Protein AF-A0A8T5KH17-F1 (afdb_monomer_lite)

Secondary structure (DSSP, 8-state):
-HHHHHHHHHHHHHHHHHHHHHHHHHHHHHHHHHHH-BS-HHHHHHT--SS--BHHHHHHHHHHHHHSPTT-----SSHHHHHHHHHHHHHHHHHHHHHHHHHHHHHHHHHHHHHHHHHHHHHHHH-

Structure (mmCIF, N/CA/C/O backbone):
data_AF-A0A8T5KH17-F1
#
_entry.id   AF-A0A8T5KH17-F1
#
loop_
_atom_site.group_PDB
_atom_site.id
_atom_site.type_symbol
_atom_site.label_atom_id
_atom_site.label_alt_id
_atom_site.label_comp_id
_atom_site.label_asym_id
_atom_site.label_entity_id
_atom_site.label_seq_id
_atom_site.pdbx_PDB_ins_code
_atom_site.Cartn_x
_atom_site.Cartn_y
_atom_site.Cartn_z
_atom_site.occupancy
_atom_site.B_iso_or_equiv
_atom_site.auth_seq_id
_atom_site.auth_comp_id
_atom_site.auth_asym_id
_atom_site.auth_atom_id
_atom_site.pdbx_PDB_model_num
ATOM 1 N N . MET A 1 1 ? 10.482 -8.687 -41.582 1.00 60.69 1 MET A N 1
ATOM 2 C CA . MET A 1 1 ? 9.838 -7.450 -41.076 1.00 60.69 1 MET A CA 1
ATOM 3 C C . MET A 1 1 ? 8.846 -7.763 -39.960 1.00 60.69 1 MET A C 1
ATOM 5 O O . MET A 1 1 ? 9.030 -7.214 -38.890 1.00 60.69 1 MET A O 1
ATOM 9 N N . ALA A 1 2 ? 7.874 -8.669 -40.152 1.00 70.88 2 ALA A N 1
ATOM 10 C CA . ALA A 1 2 ? 6.954 -9.089 -39.081 1.00 70.88 2 ALA A CA 1
ATOM 11 C C . ALA A 1 2 ? 7.651 -9.833 -37.919 1.00 70.88 2 ALA A C 1
ATOM 13 O O . ALA A 1 2 ? 7.432 -9.482 -36.769 1.00 70.88 2 ALA A O 1
ATOM 14 N N . GLU A 1 3 ? 8.579 -10.754 -38.212 1.00 75.81 3 GLU A N 1
ATOM 15 C CA . GLU A 1 3 ? 9.321 -11.494 -37.169 1.00 75.81 3 GLU A CA 1
ATOM 16 C C . GLU A 1 3 ? 10.192 -10.599 -36.266 1.00 75.81 3 GLU A C 1
ATOM 18 O O . GLU A 1 3 ? 10.352 -10.891 -35.087 1.00 75.81 3 GLU A O 1
ATOM 23 N N . LEU A 1 4 ? 10.726 -9.485 -36.791 1.00 76.00 4 LEU A N 1
ATOM 24 C CA . LEU A 1 4 ? 11.537 -8.542 -36.003 1.00 76.00 4 LEU A CA 1
ATOM 25 C C . LEU A 1 4 ? 10.678 -7.737 -35.019 1.00 76.00 4 LEU A C 1
ATOM 27 O O . LEU A 1 4 ? 11.102 -7.467 -33.901 1.00 76.00 4 LEU A O 1
ATOM 31 N N . PHE A 1 5 ? 9.464 -7.378 -35.438 1.00 76.75 5 PHE A N 1
ATOM 32 C CA . PHE A 1 5 ? 8.498 -6.696 -34.586 1.00 76.75 5 PHE A CA 1
ATOM 33 C C . PHE A 1 5 ? 7.957 -7.631 -33.500 1.00 76.75 5 PHE A C 1
ATOM 35 O O . PHE A 1 5 ? 7.867 -7.232 -32.345 1.00 76.75 5 PHE A O 1
ATOM 42 N N . GLU A 1 6 ? 7.671 -8.893 -33.834 1.00 77.19 6 GLU A N 1
ATOM 43 C CA . GLU A 1 6 ? 7.281 -9.886 -32.828 1.00 77.19 6 GLU A CA 1
ATOM 44 C C . GLU A 1 6 ? 8.377 -10.074 -31.776 1.00 77.19 6 GLU A C 1
ATOM 46 O O . GLU A 1 6 ? 8.077 -9.994 -30.588 1.00 77.19 6 GLU A O 1
ATOM 51 N N . SER A 1 7 ? 9.644 -10.243 -32.177 1.00 77.94 7 SER A N 1
ATOM 52 C CA . SER A 1 7 ? 10.741 -10.414 -31.213 1.00 77.94 7 SER A CA 1
ATOM 53 C C . SER A 1 7 ? 10.898 -9.235 -30.244 1.00 77.94 7 SER A C 1
ATOM 55 O O . SER A 1 7 ? 11.202 -9.449 -29.075 1.00 77.94 7 SER A O 1
ATOM 57 N N . ASP A 1 8 ? 10.644 -8.011 -30.706 1.00 81.38 8 ASP A N 1
ATOM 58 C CA . ASP A 1 8 ? 10.739 -6.784 -29.908 1.00 81.38 8 ASP A CA 1
ATOM 59 C C . ASP A 1 8 ? 9.556 -6.639 -28.928 1.00 81.38 8 ASP A C 1
ATOM 61 O O . ASP A 1 8 ? 9.730 -6.371 -27.736 1.00 81.38 8 ASP A O 1
ATOM 65 N N . LEU A 1 9 ? 8.336 -6.939 -29.394 1.00 82.81 9 LEU A N 1
ATOM 66 C CA . LEU A 1 9 ? 7.135 -6.947 -28.555 1.00 82.81 9 LEU A CA 1
ATOM 67 C C . LEU A 1 9 ? 7.225 -7.951 -27.402 1.00 82.81 9 LEU A C 1
ATOM 69 O O . LEU A 1 9 ? 6.803 -7.643 -26.284 1.00 82.81 9 LEU A O 1
ATOM 73 N N . TRP A 1 10 ? 7.759 -9.147 -27.663 1.00 84.12 10 TRP A N 1
ATOM 74 C CA . TRP A 1 10 ? 7.900 -10.181 -26.638 1.00 84.12 10 TRP A CA 1
ATOM 75 C C . TRP A 1 10 ? 8.834 -9.738 -25.509 1.00 84.12 10 TRP A C 1
ATOM 77 O O . TRP A 1 10 ? 8.503 -9.941 -24.342 1.00 84.12 10 TRP A O 1
ATOM 87 N N . ILE A 1 11 ? 9.931 -9.049 -25.831 1.00 83.12 11 ILE A N 1
ATOM 88 C CA . ILE A 1 11 ? 10.880 -8.517 -24.841 1.00 83.12 11 ILE A CA 1
ATOM 89 C C . ILE A 1 11 ? 10.209 -7.449 -23.963 1.00 83.12 11 ILE A C 1
ATOM 91 O O . ILE A 1 11 ? 10.297 -7.508 -22.733 1.00 83.12 11 ILE A O 1
ATOM 95 N N . HIS A 1 12 ? 9.479 -6.505 -24.564 1.00 80.75 12 HIS A N 1
ATOM 96 C CA . HIS A 1 12 ? 8.745 -5.483 -23.808 1.00 80.75 12 HIS A CA 1
ATOM 97 C C . HIS A 1 12 ? 7.631 -6.074 -22.933 1.00 80.75 12 HIS A C 1
ATOM 99 O O . HIS A 1 12 ? 7.418 -5.628 -21.800 1.00 80.75 12 HIS A O 1
ATOM 105 N N . PHE A 1 13 ? 6.920 -7.091 -23.428 1.00 84.88 13 PHE A N 1
ATOM 106 C CA . PHE A 1 13 ? 5.895 -7.787 -22.655 1.00 84.88 13 PHE A CA 1
ATOM 107 C C . PHE A 1 13 ? 6.495 -8.565 -21.475 1.00 84.88 13 PHE A C 1
ATOM 109 O O . PHE A 1 13 ? 5.950 -8.529 -20.368 1.00 84.88 13 PHE A O 1
ATOM 116 N N . GLU A 1 14 ? 7.640 -9.220 -21.671 1.00 87.12 14 GLU A N 1
ATOM 117 C CA . GLU A 1 14 ? 8.387 -9.879 -20.596 1.00 87.12 14 GLU A CA 1
ATOM 118 C C . GLU A 1 14 ? 8.850 -8.883 -19.531 1.00 87.12 14 GLU A C 1
ATOM 120 O O . GLU A 1 14 ? 8.729 -9.156 -18.329 1.00 87.12 14 GLU A O 1
ATOM 125 N N . GLU A 1 15 ? 9.314 -7.703 -19.945 1.00 85.19 15 GLU A N 1
ATOM 126 C CA . GLU A 1 15 ? 9.676 -6.637 -19.019 1.00 85.19 15 GLU A CA 1
ATOM 127 C C . GLU A 1 15 ? 8.462 -6.179 -18.195 1.00 85.19 15 GLU A C 1
ATOM 129 O O . GLU A 1 15 ? 8.540 -6.136 -16.960 1.00 85.19 15 GLU A O 1
ATOM 134 N N . LEU A 1 16 ? 7.323 -5.907 -18.844 1.00 85.12 16 LEU A N 1
ATOM 135 C CA . LEU A 1 16 ? 6.074 -5.536 -18.170 1.00 85.12 16 LEU A CA 1
ATOM 136 C C . LEU A 1 16 ? 5.665 -6.604 -17.149 1.00 85.12 16 LEU A C 1
ATOM 138 O O . LEU A 1 16 ? 5.432 -6.292 -15.980 1.00 85.12 16 LEU A O 1
ATOM 142 N N . MET A 1 17 ? 5.606 -7.868 -17.570 1.00 88.44 17 MET A N 1
ATOM 143 C CA . MET A 1 17 ? 5.196 -8.991 -16.723 1.00 88.44 17 MET A CA 1
ATOM 144 C C . MET A 1 17 ? 6.144 -9.202 -15.539 1.00 88.44 17 MET A C 1
ATOM 146 O O . MET A 1 17 ? 5.696 -9.491 -14.425 1.00 88.44 17 MET A O 1
ATOM 150 N N . SER A 1 18 ? 7.450 -9.022 -15.742 1.00 88.12 18 SER A N 1
ATOM 151 C CA . SER A 1 18 ? 8.455 -9.089 -14.677 1.00 88.12 18 SER A CA 1
ATOM 152 C C . SER A 1 18 ? 8.250 -7.982 -13.644 1.00 88.12 18 SER A C 1
ATOM 154 O O . SER A 1 18 ? 8.255 -8.234 -12.432 1.00 88.12 18 SER A O 1
ATOM 156 N N . ARG A 1 19 ? 8.011 -6.749 -14.106 1.00 88.19 19 ARG A N 1
ATOM 157 C CA . ARG A 1 19 ? 7.761 -5.601 -13.230 1.00 88.19 19 ARG A CA 1
ATOM 158 C C . ARG A 1 19 ? 6.436 -5.740 -12.482 1.00 88.19 19 ARG A C 1
ATOM 160 O O . ARG A 1 19 ? 6.417 -5.519 -11.272 1.00 88.19 19 ARG A O 1
ATOM 167 N N . LEU A 1 20 ? 5.378 -6.174 -13.166 1.00 89.75 20 LEU A N 1
ATOM 168 C CA . LEU A 1 20 ? 4.059 -6.428 -12.591 1.00 89.75 20 LEU A CA 1
ATOM 169 C C . LEU A 1 20 ? 4.126 -7.486 -11.487 1.00 89.75 20 LEU A C 1
ATOM 171 O O . LEU A 1 20 ? 3.584 -7.287 -10.405 1.00 89.75 20 LEU A O 1
ATOM 175 N N . ARG A 1 21 ? 4.847 -8.589 -11.713 1.00 92.00 21 ARG A N 1
ATOM 176 C CA . ARG A 1 21 ? 5.004 -9.646 -10.706 1.00 92.00 21 ARG A CA 1
ATOM 177 C C . ARG A 1 21 ? 5.672 -9.129 -9.428 1.00 92.00 21 ARG A C 1
ATOM 179 O O . ARG A 1 21 ? 5.228 -9.463 -8.334 1.00 92.00 21 ARG A O 1
ATOM 186 N N . LYS A 1 22 ? 6.702 -8.283 -9.558 1.00 91.44 22 LYS A N 1
ATOM 187 C CA . LYS A 1 22 ? 7.357 -7.634 -8.407 1.00 91.44 22 LYS A CA 1
ATOM 188 C C . LYS A 1 22 ? 6.390 -6.726 -7.651 1.00 91.44 22 LYS A C 1
ATOM 190 O O . LYS A 1 22 ? 6.340 -6.803 -6.430 1.00 91.44 22 LYS A O 1
ATOM 195 N N . ILE A 1 23 ? 5.603 -5.923 -8.371 1.00 92.00 23 ILE A N 1
ATOM 196 C CA . ILE A 1 23 ? 4.558 -5.073 -7.783 1.00 92.00 23 ILE A CA 1
ATOM 197 C C . ILE A 1 23 ? 3.580 -5.916 -6.969 1.00 92.00 23 ILE A C 1
ATOM 199 O O . ILE A 1 23 ? 3.342 -5.611 -5.805 1.00 92.00 23 ILE A O 1
ATOM 203 N N . VAL A 1 24 ? 3.061 -6.995 -7.556 1.00 93.38 24 VAL A N 1
ATOM 204 C CA . VAL A 1 24 ? 2.109 -7.884 -6.883 1.00 93.38 24 VAL A CA 1
ATOM 205 C C . VAL A 1 24 ? 2.723 -8.474 -5.614 1.00 93.38 24 VAL A C 1
ATOM 207 O O . VAL A 1 24 ? 2.084 -8.431 -4.568 1.00 93.38 24 VAL A O 1
ATOM 210 N N . TYR A 1 25 ? 3.969 -8.957 -5.658 1.00 94.56 25 TYR A N 1
ATOM 211 C CA . TYR A 1 25 ? 4.629 -9.487 -4.462 1.00 94.56 25 TYR A CA 1
ATOM 212 C C . TYR A 1 25 ? 4.837 -8.435 -3.374 1.00 94.56 25 TYR A C 1
ATOM 214 O O . TYR A 1 25 ? 4.549 -8.711 -2.213 1.00 94.56 25 TYR A O 1
ATOM 222 N N . VAL A 1 26 ? 5.297 -7.235 -3.732 1.00 94.06 26 VAL A N 1
ATOM 223 C CA . VAL A 1 26 ? 5.496 -6.141 -2.769 1.00 94.06 26 VAL A CA 1
ATOM 224 C C . VAL A 1 26 ? 4.168 -5.707 -2.154 1.00 94.06 26 VAL A C 1
ATOM 226 O O . VAL A 1 26 ? 4.096 -5.478 -0.950 1.00 94.06 26 VAL A O 1
ATOM 229 N N . LEU A 1 27 ? 3.107 -5.646 -2.956 1.00 94.12 27 LEU A N 1
ATOM 230 C CA . LEU A 1 27 ? 1.780 -5.248 -2.507 1.00 94.12 27 LEU A CA 1
ATOM 231 C C . LEU A 1 27 ? 1.164 -6.306 -1.583 1.00 94.12 27 LEU A C 1
ATOM 233 O O . LEU A 1 27 ? 0.707 -5.962 -0.499 1.00 94.12 27 LEU A O 1
ATOM 237 N N . VAL A 1 28 ? 1.229 -7.593 -1.941 1.00 93.81 28 VAL A N 1
ATOM 238 C CA . VAL A 1 28 ? 0.768 -8.693 -1.073 1.00 93.81 28 VAL A CA 1
ATOM 239 C C . VAL A 1 28 ? 1.566 -8.731 0.229 1.00 93.81 28 VAL A C 1
ATOM 241 O O . VAL A 1 28 ? 0.978 -8.824 1.304 1.00 93.81 28 VAL A O 1
ATOM 244 N N . PHE A 1 29 ? 2.892 -8.604 0.156 1.00 93.62 29 PHE A N 1
ATOM 245 C CA . PHE A 1 29 ? 3.748 -8.560 1.339 1.00 93.62 29 PHE A CA 1
ATOM 246 C C . PHE A 1 29 ? 3.410 -7.366 2.239 1.00 93.62 29 PHE A C 1
ATOM 248 O O . PHE A 1 29 ? 3.291 -7.522 3.451 1.00 93.62 29 PHE A O 1
ATOM 255 N N . SER A 1 30 ? 3.174 -6.190 1.653 1.00 91.50 30 SER A N 1
ATOM 256 C CA . SER A 1 30 ? 2.738 -5.002 2.387 1.00 91.50 30 SER A CA 1
ATOM 257 C C . SER A 1 30 ? 1.366 -5.185 3.040 1.00 91.50 30 SER A C 1
ATOM 259 O O . SER A 1 30 ? 1.196 -4.755 4.176 1.00 91.50 30 SER A O 1
ATOM 261 N N . ILE A 1 31 ? 0.408 -5.842 2.380 1.00 91.06 31 ILE A N 1
ATOM 262 C CA . ILE A 1 31 ? -0.909 -6.152 2.967 1.00 91.06 31 ILE A CA 1
ATOM 263 C C . ILE A 1 31 ? -0.759 -7.061 4.178 1.00 91.06 31 ILE A C 1
ATOM 265 O O . ILE A 1 31 ? -1.310 -6.759 5.233 1.00 91.06 31 ILE A O 1
ATOM 269 N N . VAL A 1 32 ? 0.025 -8.133 4.055 1.00 90.19 32 VAL A N 1
ATOM 270 C CA . VAL A 1 32 ? 0.284 -9.050 5.173 1.00 90.19 32 VAL A CA 1
ATOM 271 C C . VAL A 1 32 ? 0.966 -8.317 6.327 1.00 90.19 32 VAL A C 1
ATOM 273 O O . VAL A 1 32 ? 0.577 -8.503 7.475 1.00 90.19 32 VAL A O 1
ATOM 276 N N . ILE A 1 33 ? 1.933 -7.440 6.035 1.00 87.88 33 ILE A N 1
ATOM 277 C CA . ILE A 1 33 ? 2.579 -6.608 7.055 1.00 87.88 33 ILE A CA 1
ATOM 278 C C . ILE A 1 33 ? 1.565 -5.700 7.743 1.00 87.88 33 ILE A C 1
ATOM 280 O O . ILE A 1 33 ? 1.516 -5.702 8.963 1.00 87.88 33 ILE A O 1
ATOM 284 N N . VAL A 1 34 ? 0.751 -4.949 6.997 1.00 86.69 34 VAL A N 1
ATOM 285 C CA . VAL A 1 34 ? -0.245 -4.024 7.567 1.00 86.69 34 VAL A CA 1
ATOM 286 C C . VAL A 1 34 ? -1.271 -4.775 8.416 1.00 86.69 34 VAL A C 1
ATOM 288 O O . VAL A 1 34 ? -1.628 -4.308 9.494 1.00 86.69 34 VAL A O 1
ATOM 291 N N . MET A 1 35 ? -1.695 -5.960 7.975 1.00 84.00 35 MET A N 1
ATOM 292 C CA . MET A 1 35 ? -2.568 -6.845 8.749 1.00 84.00 35 MET A CA 1
ATOM 293 C C . MET A 1 35 ? -1.883 -7.465 9.970 1.00 84.00 35 MET A C 1
ATOM 295 O O . MET A 1 35 ? -2.572 -7.925 10.870 1.00 84.00 35 MET A O 1
ATOM 299 N N . SER A 1 36 ? -0.553 -7.501 10.011 1.00 82.75 36 SER A N 1
ATOM 300 C CA . SER A 1 36 ? 0.220 -8.060 11.120 1.00 82.75 36 SER A CA 1
ATOM 301 C C . SER A 1 36 ? 0.806 -6.989 12.044 1.00 82.75 36 SER A C 1
ATOM 303 O O . SER A 1 36 ? 1.381 -7.353 13.065 1.00 82.75 36 SER A O 1
ATOM 305 N N . LEU A 1 37 ? 0.730 -5.698 11.702 1.00 78.19 37 LEU A N 1
ATOM 306 C CA . LEU A 1 37 ? 1.410 -4.633 12.440 1.00 78.19 37 LEU A CA 1
ATOM 307 C C . LEU A 1 37 ? 0.545 -4.169 13.624 1.00 78.19 37 LEU A C 1
ATOM 309 O O . LEU A 1 37 ? -0.616 -3.791 13.417 1.00 78.19 37 LEU A O 1
ATOM 313 N N . PRO A 1 38 ? 1.085 -4.161 14.856 1.00 73.81 38 PRO A N 1
ATOM 314 C CA . PRO A 1 38 ? 0.379 -3.595 15.991 1.00 73.81 38 PRO A CA 1
ATOM 315 C C . PRO A 1 38 ? 0.337 -2.072 15.841 1.00 73.81 38 PRO A C 1
ATOM 317 O O . PRO A 1 38 ? 1.309 -1.457 15.402 1.00 73.81 38 PRO A O 1
ATOM 320 N N . ALA A 1 39 ? -0.786 -1.459 16.210 1.00 67.75 39 ALA A N 1
ATOM 321 C CA . ALA A 1 39 ? -0.966 -0.008 16.159 1.00 67.75 39 ALA A CA 1
ATOM 322 C C . ALA A 1 39 ? 0.092 0.734 16.993 1.00 67.75 39 ALA A C 1
ATOM 324 O O . ALA A 1 39 ? 0.501 1.844 16.658 1.00 67.75 39 ALA A O 1
ATOM 325 N N . ASP A 1 40 ? 0.568 0.082 18.054 1.00 70.56 40 ASP A N 1
ATOM 326 C CA . ASP A 1 40 ? 1.531 0.630 18.990 1.00 70.56 40 ASP A CA 1
ATOM 327 C C . ASP A 1 40 ? 2.937 0.067 18.729 1.00 70.56 40 ASP A C 1
ATOM 329 O O . ASP A 1 40 ? 3.287 -1.051 19.121 1.00 70.56 40 ASP A O 1
ATOM 333 N N . LEU A 1 41 ? 3.775 0.860 18.057 1.00 66.56 41 LEU A N 1
ATOM 334 C CA . LEU A 1 41 ? 5.164 0.492 17.747 1.00 66.56 41 LEU A CA 1
ATOM 335 C C . LEU A 1 41 ? 6.010 0.276 19.014 1.00 66.56 41 LEU A C 1
ATOM 337 O O . LEU A 1 41 ? 7.017 -0.431 18.981 1.00 66.56 41 LEU A O 1
ATOM 341 N N . SER A 1 42 ? 5.598 0.871 20.136 1.00 66.81 42 SER A N 1
ATOM 342 C CA . SER A 1 42 ? 6.263 0.747 21.433 1.00 66.81 42 SER A CA 1
ATOM 343 C C . SER A 1 42 ? 6.166 -0.674 22.011 1.00 66.81 42 SER A C 1
ATOM 345 O O . SER A 1 42 ? 7.134 -1.168 22.595 1.00 66.81 42 SER A O 1
ATOM 347 N N . LYS A 1 43 ? 5.057 -1.382 21.751 1.00 68.94 43 LYS A N 1
ATOM 348 C CA . LYS A 1 43 ? 4.841 -2.775 22.179 1.00 68.94 43 LYS A CA 1
ATOM 349 C C . LYS A 1 43 ? 5.783 -3.751 21.465 1.00 68.94 43 LYS A C 1
ATOM 351 O O . LYS A 1 43 ? 6.250 -4.709 22.077 1.00 68.94 43 LYS A O 1
ATOM 356 N N . LEU A 1 44 ? 6.163 -3.460 20.213 1.00 67.69 44 LEU A N 1
ATOM 357 C CA . LEU A 1 44 ? 7.186 -4.230 19.487 1.00 67.69 44 LEU A CA 1
ATOM 358 C C . LEU A 1 44 ? 8.566 -4.121 20.144 1.00 67.69 44 LEU A C 1
ATOM 360 O O . LEU A 1 44 ? 9.308 -5.100 20.178 1.00 67.69 44 LEU A O 1
ATOM 364 N N . ALA A 1 45 ? 8.908 -2.946 20.679 1.00 72.69 45 ALA A N 1
ATOM 365 C CA . ALA A 1 45 ? 10.188 -2.721 21.347 1.00 72.69 45 ALA A CA 1
ATOM 366 C C . ALA A 1 45 ? 10.267 -3.407 22.722 1.00 72.69 45 ALA A C 1
ATOM 368 O O . ALA A 1 45 ? 11.358 -3.765 23.163 1.00 72.69 45 ALA A O 1
ATOM 369 N N . GLN A 1 46 ? 9.124 -3.598 23.387 1.00 75.50 46 GLN A N 1
ATOM 370 C CA . GLN A 1 46 ? 9.039 -4.208 24.718 1.00 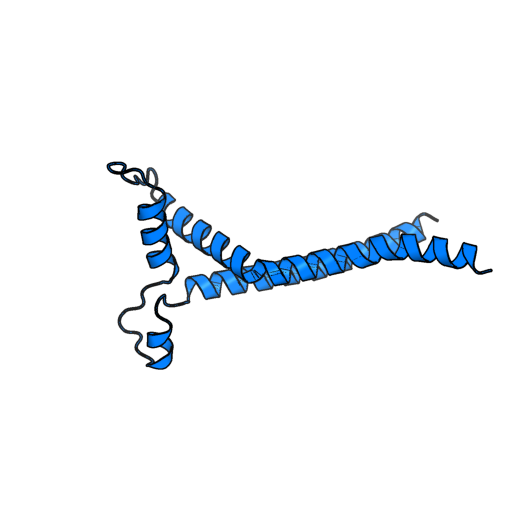75.50 46 GLN A CA 1
ATOM 371 C C . GLN A 1 46 ? 8.716 -5.712 24.694 1.00 75.50 46 GLN A C 1
ATOM 373 O O . GLN A 1 46 ? 8.742 -6.341 25.748 1.00 75.50 46 GLN A O 1
ATOM 378 N N . LEU A 1 47 ? 8.479 -6.301 23.511 1.00 69.62 47 LEU A N 1
ATOM 379 C CA . LEU A 1 47 ? 8.127 -7.720 23.326 1.00 69.62 47 LEU A CA 1
ATOM 380 C C . LEU A 1 47 ? 6.907 -8.165 24.159 1.00 69.62 47 LEU A C 1
ATOM 382 O O . LEU A 1 47 ? 6.838 -9.314 24.597 1.00 69.62 47 LEU A O 1
ATOM 386 N N . ASP A 1 48 ? 5.942 -7.267 24.368 1.00 66.50 48 ASP A N 1
ATOM 387 C CA . ASP A 1 48 ? 4.683 -7.584 25.043 1.00 66.50 48 ASP A CA 1
ATOM 388 C C . ASP A 1 48 ? 3.588 -7.853 23.997 1.00 66.50 48 ASP A C 1
ATOM 390 O O . ASP A 1 48 ? 3.156 -6.956 23.270 1.00 66.50 48 ASP A O 1
ATOM 394 N N . PHE A 1 49 ? 3.181 -9.120 23.884 1.00 66.00 49 PHE A N 1
ATOM 395 C CA . PHE A 1 49 ? 2.224 -9.618 22.884 1.00 66.00 49 PHE A CA 1
ATOM 396 C C . PHE A 1 49 ? 0.822 -9.863 23.461 1.00 66.00 49 PHE A C 1
ATOM 398 O O . PHE A 1 49 ? -0.008 -10.494 22.807 1.00 66.00 49 PHE A O 1
ATOM 405 N N . THR A 1 50 ? 0.558 -9.413 24.689 1.00 61.47 50 THR A N 1
ATOM 406 C CA . THR A 1 50 ? -0.628 -9.835 25.450 1.00 61.47 50 THR A CA 1
ATOM 407 C C . THR A 1 50 ? -1.920 -9.146 24.978 1.00 61.47 50 THR A C 1
ATOM 409 O O . THR A 1 50 ? -2.986 -9.752 25.039 1.00 61.47 50 THR A O 1
ATOM 412 N N . GLU A 1 51 ? -1.828 -7.934 24.408 1.00 61.84 51 GLU A N 1
ATOM 413 C CA . GLU A 1 51 ? -2.952 -7.190 23.807 1.00 61.84 51 GLU A CA 1
ATOM 414 C C . GLU A 1 51 ? -2.544 -6.571 22.458 1.00 61.84 51 GLU A C 1
ATOM 416 O O . GLU A 1 51 ? -2.016 -5.451 22.381 1.00 61.84 51 GLU A O 1
ATOM 421 N N . TYR A 1 52 ? -2.754 -7.342 21.385 1.00 59.16 52 TYR A N 1
ATOM 422 C CA . TYR A 1 52 ? -2.391 -6.986 20.012 1.00 59.16 52 TYR A CA 1
ATOM 423 C C . TYR A 1 52 ? -3.521 -6.199 19.333 1.00 59.16 52 TYR A C 1
ATOM 425 O O . TYR A 1 52 ? -4.387 -6.759 18.661 1.00 59.16 52 TYR A O 1
ATOM 433 N N . GLU A 1 53 ? -3.528 -4.881 19.519 1.00 68.88 53 GLU A N 1
ATOM 434 C CA . GLU A 1 53 ? -4.432 -3.997 18.783 1.00 68.88 53 GLU A CA 1
ATOM 435 C C . GLU A 1 53 ? -3.881 -3.758 17.379 1.00 68.88 53 GLU A C 1
ATOM 437 O O . GLU A 1 53 ? -2.810 -3.181 17.189 1.00 68.88 53 GLU A O 1
ATOM 442 N N . LEU A 1 54 ? -4.603 -4.253 16.379 1.00 75.00 54 LEU A N 1
ATOM 443 C CA . LEU A 1 54 ? -4.227 -4.118 14.979 1.00 75.00 54 LEU A CA 1
ATOM 444 C C . LEU A 1 54 ? -4.312 -2.653 14.546 1.00 75.00 54 LEU A C 1
ATOM 446 O O . LEU A 1 54 ? -5.302 -1.973 14.818 1.00 75.00 54 LEU A O 1
ATOM 450 N N . LEU A 1 55 ? -3.324 -2.198 13.773 1.00 73.94 55 LEU A N 1
ATOM 451 C CA . LEU A 1 55 ? -3.317 -0.858 13.176 1.00 73.94 55 LEU A CA 1
ATOM 452 C C . LEU A 1 55 ? -4.587 -0.581 12.348 1.00 73.94 55 LEU A C 1
ATOM 454 O O . LEU A 1 55 ? -5.100 0.534 12.321 1.00 73.94 55 LEU A O 1
ATOM 458 N N . VAL A 1 56 ? -5.146 -1.624 11.732 1.00 74.31 56 VAL A N 1
ATOM 459 C CA . VAL A 1 56 ? -6.397 -1.559 10.964 1.00 74.31 56 VAL A CA 1
ATOM 460 C C . VAL A 1 56 ? -7.601 -1.219 11.851 1.00 74.31 56 VAL A C 1
ATOM 462 O O . VAL A 1 56 ? -8.485 -0.493 11.406 1.00 74.31 56 VAL A O 1
ATOM 465 N N . THR A 1 57 ? -7.637 -1.698 13.097 1.00 77.19 57 THR A N 1
ATOM 466 C CA . THR A 1 57 ? -8.746 -1.436 14.028 1.00 77.19 57 THR A CA 1
ATOM 467 C C . THR A 1 57 ? -8.762 0.026 14.467 1.00 77.19 57 THR A C 1
ATOM 469 O O . THR A 1 57 ?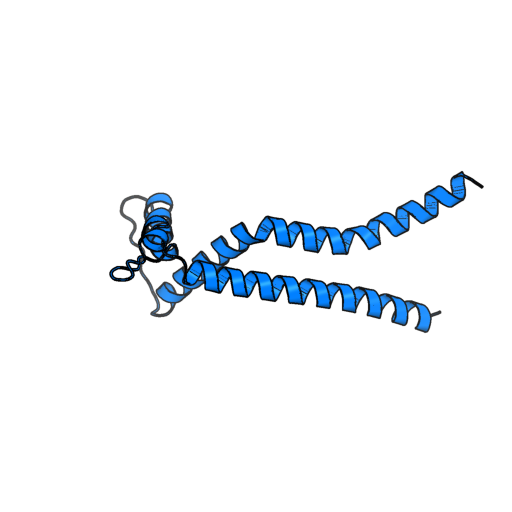 -9.809 0.662 14.400 1.00 77.19 57 THR A O 1
ATOM 472 N N . VAL A 1 58 ? -7.599 0.591 14.809 1.00 79.19 58 VAL A N 1
ATOM 473 C CA . VAL A 1 58 ? -7.472 2.017 15.172 1.00 79.19 58 VAL A CA 1
ATOM 474 C C . VAL A 1 58 ? -7.855 2.919 13.998 1.00 79.19 58 VAL A C 1
ATOM 476 O O . VAL A 1 58 ? -8.554 3.917 14.156 1.00 79.19 58 VAL A O 1
ATOM 479 N N . LEU A 1 59 ? -7.437 2.552 12.785 1.00 76.81 59 LEU A N 1
ATOM 480 C CA . LEU A 1 59 ? -7.794 3.314 11.593 1.00 76.81 59 LEU A CA 1
ATOM 481 C C . LEU A 1 59 ? -9.275 3.187 11.234 1.00 76.81 59 LEU A C 1
ATOM 483 O O . LEU A 1 59 ? -9.842 4.152 10.732 1.00 76.81 59 LEU A O 1
ATOM 487 N N . MET A 1 60 ? -9.919 2.048 11.505 1.00 78.25 60 MET A N 1
ATOM 488 C CA . MET A 1 60 ? -11.374 1.949 11.376 1.00 78.25 60 MET A CA 1
ATOM 489 C C . MET A 1 60 ? -12.081 2.916 12.312 1.00 78.25 60 MET A C 1
ATOM 491 O O . MET A 1 60 ? -12.977 3.618 11.860 1.00 78.25 60 MET A O 1
ATOM 495 N N . GLU A 1 61 ? -11.682 2.961 13.581 1.00 79.81 61 GLU A N 1
ATOM 496 C CA . GLU A 1 61 ? -12.270 3.871 14.564 1.00 79.81 61 GLU A CA 1
ATOM 497 C C . GLU A 1 61 ? -12.117 5.332 14.119 1.00 79.81 61 GLU A C 1
ATOM 499 O O . GLU A 1 61 ? -13.097 6.073 14.066 1.00 79.81 61 GLU A O 1
ATOM 504 N N . TYR A 1 62 ? -10.924 5.709 13.651 1.00 80.69 62 TYR A N 1
ATOM 505 C CA . TYR A 1 62 ? -10.667 7.046 13.114 1.00 80.69 62 TYR A CA 1
ATOM 506 C C . TYR A 1 62 ? -11.513 7.381 11.871 1.00 80.69 62 TYR A C 1
ATOM 508 O O . TYR A 1 62 ? -12.055 8.483 11.751 1.00 80.69 62 TYR A O 1
ATOM 516 N N . VAL A 1 63 ? -11.642 6.438 10.931 1.00 79.69 63 VAL A N 1
ATOM 517 C CA . VAL A 1 63 ? -12.467 6.618 9.726 1.00 79.69 63 VAL A CA 1
ATOM 518 C C . VAL A 1 63 ? -13.945 6.727 10.093 1.00 79.69 63 VAL A C 1
ATOM 520 O O . VAL A 1 63 ? -14.647 7.534 9.490 1.00 79.69 63 VAL A O 1
ATOM 523 N N . GLN A 1 64 ? -14.424 5.964 11.075 1.00 78.00 64 GLN A N 1
ATOM 524 C CA . GLN A 1 64 ? -15.808 6.055 11.533 1.00 78.00 64 GLN A CA 1
ATOM 525 C C . GLN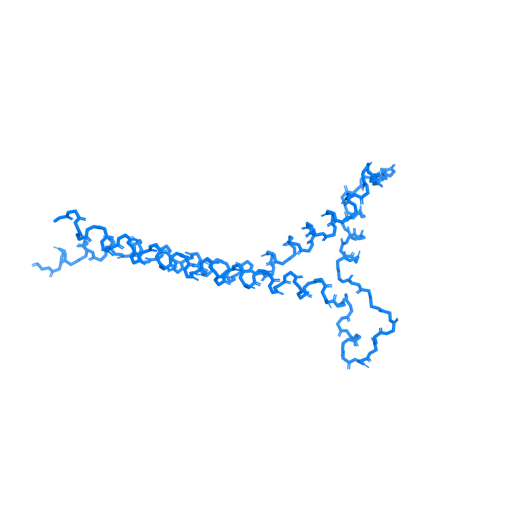 A 1 64 ? -16.105 7.431 12.125 1.00 78.00 64 GLN A C 1
ATOM 527 O O . GLN A 1 64 ? -17.071 8.054 11.700 1.00 78.00 64 GLN A O 1
ATOM 532 N N . ASP A 1 65 ? -15.248 7.934 13.011 1.00 77.81 65 ASP A N 1
ATOM 533 C CA . ASP A 1 65 ? -15.432 9.243 13.652 1.00 77.81 65 ASP A CA 1
ATOM 534 C C . ASP A 1 65 ? -15.358 10.411 12.650 1.00 77.81 65 ASP A C 1
ATOM 536 O O . ASP A 1 65 ? -16.097 11.386 12.745 1.00 77.81 65 ASP A O 1
ATOM 540 N N . THR A 1 66 ? -14.505 10.294 11.626 1.00 77.38 66 THR A N 1
ATOM 541 C CA . THR A 1 66 ? -14.308 11.369 10.638 1.00 77.38 66 THR A CA 1
ATOM 542 C C . THR A 1 66 ? -15.350 11.354 9.512 1.00 77.38 66 THR A C 1
ATOM 544 O O . THR A 1 66 ? -15.679 12.405 8.958 1.00 77.38 66 THR A O 1
ATOM 547 N N . VAL A 1 67 ? -15.825 10.172 9.103 1.00 76.56 67 VAL A N 1
ATOM 548 C CA . VAL A 1 67 ? -16.655 10.009 7.894 1.00 76.56 67 VAL A CA 1
ATOM 549 C C . VAL A 1 67 ? -18.145 9.887 8.217 1.00 76.56 67 VAL A C 1
ATOM 551 O O . VAL A 1 67 ? -18.965 10.259 7.372 1.00 76.56 67 VAL A O 1
ATOM 554 N N . LEU A 1 68 ? -18.531 9.389 9.398 1.00 77.81 68 LEU A N 1
ATOM 555 C CA . LEU A 1 68 ? -19.947 9.299 9.763 1.00 77.81 68 LEU A CA 1
ATOM 556 C C . LEU A 1 68 ? -20.454 10.645 10.303 1.00 77.81 68 LEU A C 1
ATOM 558 O O . LEU A 1 68 ? -19.879 11.188 11.242 1.00 77.81 68 LEU A O 1
ATOM 562 N N . PRO A 1 69 ? -21.569 11.177 9.766 1.00 73.31 69 PRO A N 1
ATOM 563 C CA . PRO A 1 69 ? -22.267 12.296 10.383 1.00 73.31 69 PRO A CA 1
ATOM 564 C C . PRO A 1 69 ? -22.773 11.921 11.778 1.00 73.31 69 PRO A C 1
ATOM 566 O O . PRO A 1 69 ? -23.182 10.778 12.010 1.00 73.31 69 PRO A O 1
ATOM 569 N N . GLU A 1 70 ? -22.832 12.902 12.678 1.00 74.94 70 GLU A N 1
ATOM 570 C CA . GLU A 1 70 ? -23.385 12.715 14.020 1.00 74.94 70 GLU A CA 1
ATOM 571 C C . GLU A 1 70 ? -24.786 12.073 13.956 1.00 74.94 70 GLU A C 1
ATOM 573 O O . GLU A 1 70 ? -25.701 12.578 13.302 1.00 74.94 70 GLU A O 1
ATOM 578 N N . GLY A 1 71 ? -24.950 10.927 14.626 1.00 69.81 71 GLY A N 1
ATOM 579 C CA . GLY A 1 71 ? -26.220 10.197 14.706 1.00 69.81 71 GLY A CA 1
ATOM 580 C C . GLY A 1 71 ? -26.472 9.153 13.609 1.00 69.81 71 GLY A C 1
ATOM 581 O O . GLY A 1 71 ? -27.513 8.496 13.645 1.00 69.81 71 GLY A O 1
ATOM 582 N N . VAL A 1 72 ? -25.547 8.952 12.664 1.00 71.12 72 VAL A N 1
ATOM 583 C CA . VAL A 1 72 ? -25.609 7.848 11.689 1.00 71.12 72 VAL A CA 1
ATOM 584 C C . VAL A 1 72 ? -24.808 6.658 12.215 1.00 71.12 72 VAL A C 1
ATOM 586 O O . VAL A 1 72 ? -23.663 6.813 12.620 1.00 71.12 72 VAL A O 1
ATOM 589 N N . THR A 1 73 ? -25.391 5.458 12.201 1.00 68.50 73 THR A N 1
ATOM 590 C CA . THR A 1 73 ? -24.710 4.220 12.606 1.00 68.50 73 THR A CA 1
ATOM 591 C C . THR A 1 73 ? -24.359 3.364 11.393 1.00 68.50 73 THR A C 1
ATOM 593 O O . THR A 1 73 ? -25.142 3.223 10.453 1.00 68.50 73 THR A O 1
ATOM 596 N N . LEU A 1 74 ? -23.164 2.773 11.410 1.00 71.56 74 LEU A N 1
ATOM 597 C CA . LEU A 1 74 ? -22.750 1.783 10.417 1.00 71.56 74 LEU A CA 1
ATOM 598 C C . LEU A 1 74 ? -23.494 0.470 10.674 1.00 71.56 74 LEU A C 1
ATOM 600 O O . LEU A 1 74 ? -23.309 -0.169 11.709 1.00 71.56 74 LEU A O 1
ATOM 604 N N . ILE A 1 75 ? -24.334 0.065 9.722 1.00 74.62 75 ILE A N 1
ATOM 605 C CA . ILE A 1 75 ? -25.073 -1.198 9.772 1.00 74.62 75 ILE A CA 1
ATOM 606 C C . ILE A 1 75 ? -24.468 -2.138 8.730 1.00 74.62 75 ILE A C 1
ATOM 608 O O . ILE A 1 75 ? -24.533 -1.863 7.533 1.00 74.62 75 ILE A O 1
ATOM 612 N N . ALA A 1 76 ? -23.893 -3.253 9.183 1.00 75.19 76 ALA A N 1
ATOM 613 C CA . ALA A 1 76 ? -23.512 -4.356 8.307 1.00 75.19 76 ALA A CA 1
ATOM 614 C C . ALA A 1 76 ? -24.790 -5.075 7.843 1.00 75.19 76 ALA A C 1
ATOM 616 O O . ALA A 1 76 ? -25.490 -5.693 8.647 1.00 75.19 76 ALA A O 1
ATOM 617 N N . LEU A 1 77 ? -25.119 -4.960 6.557 1.00 83.06 77 LEU A N 1
ATOM 618 C CA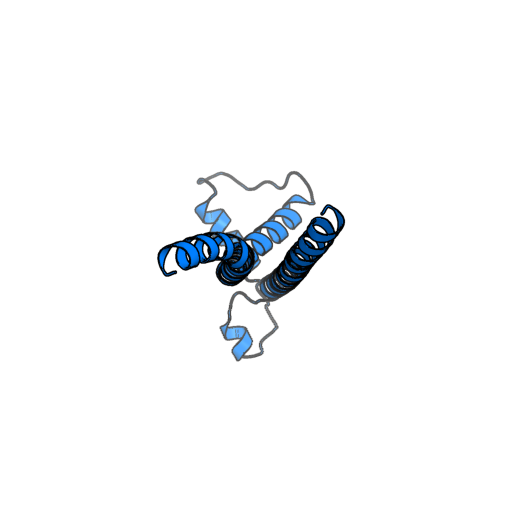 . LEU A 1 77 ? -26.273 -5.618 5.937 1.00 83.06 77 LEU A CA 1
ATOM 619 C C . LEU A 1 77 ? -26.003 -7.114 5.745 1.00 83.06 77 LEU A C 1
ATOM 621 O O . LEU A 1 77 ? -26.917 -7.931 5.845 1.00 83.06 77 LEU A O 1
ATOM 625 N N . ASN A 1 78 ? -24.741 -7.471 5.497 1.00 84.25 78 ASN A N 1
ATOM 626 C CA . ASN A 1 78 ? -24.272 -8.839 5.349 1.00 84.25 78 ASN A CA 1
ATOM 627 C C . ASN A 1 78 ? -23.148 -9.156 6.336 1.00 84.25 78 ASN A C 1
ATOM 629 O O . ASN A 1 78 ? -22.324 -8.318 6.690 1.00 84.25 78 ASN A O 1
ATOM 633 N N . TRP A 1 79 ? -23.037 -10.436 6.681 1.00 81.62 79 TRP A N 1
ATOM 634 C CA . TRP A 1 79 ? -21.931 -10.993 7.463 1.00 81.62 79 TRP A CA 1
ATOM 635 C C . TRP A 1 79 ? -20.540 -10.763 6.841 1.00 81.62 79 TRP A C 1
ATOM 637 O O . TRP A 1 79 ? -19.544 -10.729 7.559 1.00 81.62 79 TRP A O 1
ATOM 647 N N . LEU A 1 80 ? -20.461 -10.579 5.519 1.00 87.69 80 LEU A N 1
ATOM 648 C CA . LEU A 1 80 ? -19.210 -10.284 4.816 1.00 87.69 80 LEU A CA 1
ATOM 649 C C . LEU A 1 80 ? -18.810 -8.806 4.877 1.00 87.69 80 LEU A C 1
ATOM 651 O O . LEU A 1 80 ? -17.654 -8.502 4.590 1.00 87.69 80 LEU A O 1
ATOM 655 N N . ASP A 1 81 ? -19.714 -7.901 5.261 1.00 85.06 81 ASP A N 1
ATOM 656 C CA . ASP A 1 81 ? -19.445 -6.461 5.213 1.00 85.06 81 ASP A CA 1
ATOM 657 C C . ASP A 1 81 ? -18.305 -6.091 6.164 1.00 85.06 81 ASP A C 1
ATOM 659 O O . ASP A 1 81 ? -17.378 -5.391 5.766 1.00 85.06 81 ASP A O 1
ATOM 663 N N . SER A 1 82 ? -18.294 -6.637 7.384 1.00 81.38 82 SER A N 1
ATOM 664 C CA . SER A 1 82 ? -17.198 -6.409 8.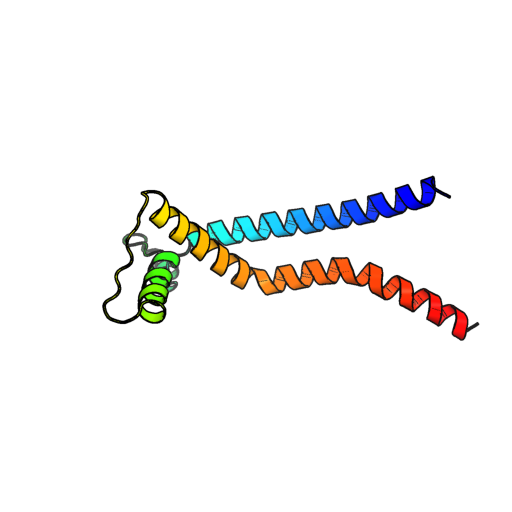333 1.00 81.38 82 SER A CA 1
ATOM 665 C C . SER A 1 82 ? -15.857 -6.855 7.749 1.00 81.38 82 SER A C 1
ATOM 667 O O . SER A 1 82 ? -14.903 -6.081 7.739 1.00 81.38 82 SER A O 1
ATOM 669 N N . PHE A 1 83 ? -15.789 -8.065 7.185 1.00 86.00 83 PHE A N 1
ATOM 670 C CA . PHE A 1 83 ? -14.571 -8.581 6.553 1.00 86.00 83 PHE A CA 1
ATOM 671 C C . PHE A 1 83 ? -14.125 -7.721 5.362 1.00 86.00 83 PHE A C 1
ATOM 673 O O . PHE A 1 83 ? -12.940 -7.420 5.220 1.00 86.00 83 PHE A O 1
ATOM 680 N N . TYR A 1 84 ? -15.070 -7.287 4.528 1.00 86.06 84 TYR A N 1
ATOM 681 C CA . TYR A 1 84 ? -14.793 -6.436 3.377 1.00 86.06 84 TYR A CA 1
ATOM 682 C C . TYR A 1 84 ? -14.199 -5.084 3.787 1.00 86.06 84 TYR A C 1
ATOM 684 O O . TYR A 1 84 ? -13.223 -4.635 3.183 1.00 86.06 84 TYR A O 1
ATOM 692 N N . ILE A 1 85 ? -14.735 -4.448 4.833 1.00 85.81 85 ILE A N 1
ATOM 693 C CA . ILE A 1 85 ? -14.190 -3.190 5.363 1.00 85.81 85 ILE A CA 1
ATOM 694 C C . ILE A 1 85 ? -12.757 -3.420 5.874 1.00 85.81 85 ILE A C 1
ATOM 696 O O . ILE A 1 85 ? -11.870 -2.640 5.535 1.00 85.81 85 ILE A O 1
ATOM 700 N N . TYR A 1 86 ? -12.488 -4.518 6.597 1.00 83.62 86 TYR A N 1
ATOM 701 C CA . TYR A 1 86 ? -11.125 -4.842 7.054 1.00 83.62 86 TYR A CA 1
ATOM 702 C C . TYR A 1 86 ? -10.144 -4.982 5.884 1.00 83.62 86 TYR A C 1
ATOM 704 O O . TYR A 1 86 ? -9.104 -4.324 5.870 1.00 83.62 86 TYR A O 1
ATOM 712 N N . VAL A 1 87 ? -10.477 -5.792 4.876 1.00 88.94 87 VAL A N 1
ATOM 713 C CA . VAL A 1 87 ? -9.593 -6.038 3.724 1.00 88.94 87 VAL A CA 1
ATOM 714 C C . VAL A 1 87 ? -9.399 -4.781 2.878 1.00 88.94 87 VAL A C 1
ATOM 716 O O . VAL A 1 87 ? -8.272 -4.478 2.488 1.00 88.94 87 VAL A O 1
ATOM 719 N N . SER A 1 88 ? -10.474 -4.043 2.593 1.00 88.88 88 SER A N 1
ATOM 720 C CA . SER A 1 88 ? -10.409 -2.830 1.767 1.00 88.88 88 SER A CA 1
ATOM 721 C C . SER A 1 88 ? -9.598 -1.721 2.436 1.00 88.88 88 SER A C 1
ATOM 723 O O . SER A 1 88 ? -8.796 -1.070 1.763 1.00 88.88 88 SER A O 1
ATOM 725 N N . LEU A 1 89 ? -9.727 -1.556 3.757 1.00 88.44 89 LEU A N 1
ATOM 726 C CA . LEU A 1 89 ? -8.939 -0.588 4.512 1.00 88.44 89 LEU A CA 1
ATOM 727 C C . LEU A 1 89 ? -7.455 -0.972 4.530 1.00 88.44 89 LEU A C 1
ATOM 729 O O . LEU A 1 89 ? -6.609 -0.140 4.202 1.00 88.44 89 LEU A O 1
ATOM 733 N N . SER A 1 90 ? -7.129 -2.236 4.833 1.00 89.25 90 SER A N 1
ATOM 734 C CA . SER A 1 90 ? -5.744 -2.724 4.755 1.00 89.25 90 SER A CA 1
ATOM 735 C C . SER A 1 90 ? -5.157 -2.524 3.359 1.00 89.25 90 SER A C 1
ATOM 737 O O . SER A 1 90 ? -4.041 -2.029 3.231 1.00 89.25 90 SER A O 1
ATOM 739 N N . PHE A 1 91 ? -5.921 -2.838 2.310 1.00 91.00 91 PHE A N 1
ATOM 740 C CA . PHE A 1 91 ? -5.505 -2.634 0.926 1.00 91.00 91 PHE A CA 1
ATOM 741 C C . PHE A 1 91 ? -5.197 -1.160 0.627 1.00 91.00 91 PHE A C 1
ATOM 743 O O . PHE A 1 91 ? -4.136 -0.861 0.078 1.00 91.00 91 PHE A O 1
ATOM 750 N N . ALA A 1 92 ? -6.073 -0.233 1.025 1.00 90.94 92 ALA A N 1
ATOM 751 C CA . ALA A 1 92 ? -5.869 1.201 0.814 1.00 90.94 92 ALA A CA 1
ATOM 752 C C . ALA A 1 92 ? -4.595 1.719 1.507 1.00 90.94 92 ALA A C 1
ATOM 754 O O . ALA A 1 92 ? -3.815 2.472 0.911 1.00 90.94 92 ALA A O 1
ATOM 755 N N . ILE A 1 93 ? -4.342 1.273 2.740 1.00 89.38 93 ILE A N 1
ATOM 756 C CA . ILE A 1 93 ? -3.132 1.626 3.493 1.00 89.38 93 ILE A CA 1
ATOM 757 C C . ILE A 1 93 ? -1.891 1.046 2.808 1.00 89.38 93 ILE A C 1
ATOM 759 O O . ILE A 1 93 ? -0.928 1.772 2.565 1.00 89.38 93 ILE A O 1
ATOM 763 N N . SER A 1 94 ? -1.910 -0.235 2.438 1.00 91.38 94 SER A N 1
ATOM 764 C CA . SER A 1 94 ? -0.779 -0.885 1.770 1.00 91.38 94 SER A CA 1
ATOM 765 C C . SER A 1 94 ? -0.447 -0.244 0.428 1.00 91.38 94 SER A C 1
ATOM 767 O O . SER A 1 94 ? 0.727 -0.038 0.122 1.00 91.38 94 SER A O 1
ATOM 769 N N . VAL A 1 95 ? -1.454 0.137 -0.363 1.00 92.56 95 VAL A N 1
ATOM 770 C CA . VAL A 1 95 ? -1.246 0.899 -1.604 1.00 92.56 95 VAL A CA 1
ATOM 771 C C . VAL A 1 95 ? -0.610 2.253 -1.305 1.00 92.56 95 VAL A C 1
ATOM 773 O O . VAL A 1 95 ? 0.341 2.629 -1.981 1.00 92.56 95 VAL A O 1
ATOM 776 N N . THR A 1 96 ? -1.067 2.957 -0.269 1.00 92.25 96 THR A N 1
ATOM 777 C CA . THR A 1 96 ? -0.498 4.255 0.130 1.00 92.25 96 THR A CA 1
ATOM 778 C C . THR A 1 96 ? 0.975 4.129 0.531 1.00 92.25 96 THR A C 1
ATOM 780 O O . THR A 1 96 ? 1.810 4.909 0.077 1.00 92.25 96 THR A O 1
ATOM 783 N N . VAL A 1 97 ? 1.320 3.108 1.320 1.00 90.62 97 VAL A N 1
ATOM 784 C CA . VAL A 1 97 ? 2.703 2.839 1.754 1.00 90.62 97 VAL A CA 1
ATOM 785 C C . VAL A 1 97 ? 3.592 2.404 0.584 1.00 90.62 97 VAL A C 1
ATOM 787 O O . VAL A 1 97 ? 4.757 2.792 0.511 1.00 90.62 97 VAL A O 1
ATOM 790 N N . THR A 1 98 ? 3.062 1.614 -0.353 1.00 94.06 98 THR A N 1
ATOM 791 C CA . THR A 1 98 ? 3.814 1.115 -1.521 1.00 94.06 98 THR A CA 1
ATOM 792 C C . THR A 1 98 ? 3.818 2.075 -2.710 1.00 94.06 98 THR A C 1
ATOM 794 O O . THR A 1 98 ? 4.588 1.875 -3.650 1.00 94.06 98 THR A O 1
ATOM 797 N N . LEU A 1 99 ? 3.036 3.155 -2.658 1.00 94.06 99 LEU A N 1
ATOM 798 C CA . LEU A 1 99 ? 2.905 4.165 -3.706 1.00 94.06 99 LEU A CA 1
ATOM 799 C C . LEU A 1 99 ? 4.242 4.672 -4.286 1.00 94.06 99 LEU A C 1
ATOM 801 O O . LEU A 1 99 ? 4.367 4.666 -5.513 1.00 94.06 99 LEU A O 1
ATOM 805 N N . PRO A 1 100 ? 5.265 5.060 -3.489 1.00 92.31 100 PRO A N 1
ATOM 806 C CA . PRO A 1 100 ? 6.539 5.521 -4.050 1.00 92.31 100 PRO A CA 1
ATOM 807 C C . PRO A 1 100 ? 7.252 4.433 -4.866 1.00 92.31 100 PRO A C 1
ATOM 809 O O . PRO A 1 100 ? 7.848 4.720 -5.904 1.00 92.31 100 PRO A O 1
ATOM 812 N N . TYR A 1 101 ? 7.153 3.172 -4.438 1.00 92.38 101 TYR A N 1
ATOM 813 C CA . TYR A 1 101 ? 7.726 2.041 -5.163 1.00 92.38 101 TYR A CA 1
ATOM 814 C C . TYR A 1 101 ? 6.957 1.746 -6.457 1.00 92.38 101 TYR A C 1
ATOM 816 O O . TYR A 1 101 ? 7.570 1.534 -7.503 1.00 92.38 101 TYR A O 1
ATOM 824 N N . LEU A 1 102 ? 5.620 1.787 -6.411 1.00 91.06 102 LEU A N 1
ATOM 825 C CA . LEU A 1 102 ? 4.769 1.630 -7.596 1.00 91.06 102 LEU A CA 1
ATOM 826 C C . LEU A 1 102 ? 5.094 2.689 -8.650 1.00 91.06 102 LEU A C 1
ATOM 828 O O . LEU A 1 102 ? 5.304 2.352 -9.815 1.00 91.06 102 LEU A O 1
ATOM 832 N N . ALA A 1 103 ? 5.197 3.952 -8.234 1.00 90.69 103 ALA A N 1
ATOM 833 C CA . ALA A 1 103 ? 5.535 5.061 -9.117 1.00 90.69 103 ALA A CA 1
ATOM 834 C C . ALA A 1 103 ? 6.908 4.864 -9.779 1.00 90.69 103 ALA A C 1
ATOM 836 O O . ALA A 1 103 ? 7.027 5.025 -10.994 1.00 90.69 103 ALA A O 1
ATOM 837 N N . TYR A 1 104 ? 7.924 4.443 -9.015 1.00 90.31 104 TYR A N 1
ATOM 838 C CA . TYR A 1 104 ? 9.247 4.125 -9.562 1.00 90.31 104 TYR A CA 1
ATOM 839 C C . TYR A 1 104 ? 9.189 2.990 -10.592 1.00 90.31 104 TYR A C 1
ATOM 841 O O . TYR A 1 104 ? 9.788 3.075 -11.667 1.00 90.31 104 TYR A O 1
ATOM 849 N N . GLN A 1 105 ? 8.437 1.934 -10.291 1.00 88.12 105 GLN A N 1
ATOM 850 C CA . GLN A 1 105 ? 8.342 0.768 -11.156 1.00 88.12 105 GLN A CA 1
ATOM 851 C C . GLN A 1 105 ? 7.614 1.073 -12.472 1.00 88.12 105 GLN A C 1
ATOM 853 O O . GLN A 1 105 ? 8.044 0.591 -13.525 1.00 88.12 105 GLN A O 1
ATOM 858 N N . ILE A 1 106 ? 6.556 1.890 -12.406 1.00 87.44 106 ILE A N 1
ATOM 859 C CA . ILE A 1 106 ? 5.799 2.395 -13.559 1.00 87.44 106 ILE A CA 1
ATOM 860 C C . ILE A 1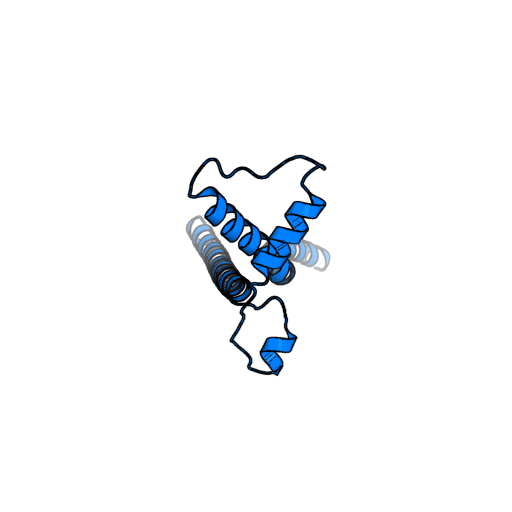 106 ? 6.674 3.332 -14.395 1.00 87.44 106 ILE A C 1
ATOM 862 O O . ILE A 1 106 ? 6.790 3.136 -15.604 1.00 87.44 106 ILE A O 1
ATOM 866 N N . TYR A 1 107 ? 7.345 4.303 -13.767 1.00 86.81 107 TYR A N 1
ATOM 867 C CA . TYR A 1 107 ? 8.255 5.209 -14.471 1.00 86.81 107 TYR A CA 1
ATOM 868 C C . TYR A 1 107 ? 9.354 4.437 -15.202 1.00 86.81 107 TYR A C 1
ATOM 870 O O . TYR A 1 107 ? 9.607 4.687 -16.377 1.00 86.81 107 TYR A O 1
ATOM 878 N N . GLY A 1 108 ? 9.960 3.445 -14.547 1.00 83.81 108 GLY A N 1
ATOM 879 C CA . GLY A 1 108 ? 11.002 2.631 -15.160 1.00 83.81 108 GLY A CA 1
ATOM 880 C C . GLY A 1 108 ? 10.527 1.778 -16.341 1.00 83.81 108 GLY A C 1
ATOM 881 O O . GLY A 1 108 ? 11.371 1.378 -17.133 1.00 83.81 108 GLY A O 1
ATOM 882 N N . PHE A 1 109 ? 9.225 1.496 -16.464 1.00 82.62 109 PHE A N 1
ATOM 883 C CA . PHE A 1 109 ? 8.641 0.842 -17.641 1.00 82.62 109 PHE A CA 1
ATOM 884 C C . PHE A 1 109 ? 8.364 1.840 -18.777 1.00 82.62 109 PHE A C 1
ATOM 886 O O . PHE A 1 109 ? 8.577 1.529 -19.942 1.00 82.62 109 PHE A O 1
ATOM 893 N N . ILE A 1 110 ? 7.916 3.054 -18.446 1.00 81.88 110 ILE A N 1
ATOM 894 C CA . ILE A 1 110 ? 7.572 4.088 -19.436 1.00 81.88 110 ILE A CA 1
ATOM 895 C C . ILE A 1 110 ? 8.829 4.757 -20.019 1.00 81.88 110 ILE A C 1
ATOM 897 O O . ILE A 1 110 ? 8.874 5.057 -21.211 1.00 81.88 110 ILE A O 1
ATOM 901 N N . ALA A 1 111 ? 9.855 4.986 -19.194 1.00 79.75 111 ALA A N 1
ATOM 902 C CA . ALA A 1 111 ? 11.097 5.658 -19.572 1.00 79.75 111 ALA A CA 1
ATOM 903 C C . ALA A 1 111 ? 11.752 5.117 -20.863 1.00 79.75 111 ALA A C 1
ATOM 905 O O . ALA A 1 111 ? 12.034 5.938 -21.739 1.00 79.75 111 ALA A O 1
ATOM 906 N N . PRO A 1 112 ? 11.981 3.797 -21.044 1.00 70.44 112 PRO A N 1
ATOM 907 C CA . PRO A 1 112 ? 12.580 3.288 -22.281 1.00 70.44 112 PRO A CA 1
ATOM 908 C C . PRO A 1 112 ? 11.774 3.681 -23.532 1.00 70.44 112 PRO A C 1
ATOM 910 O O . PRO A 1 112 ? 12.358 4.195 -24.482 1.00 70.44 112 PRO A O 1
ATOM 913 N N . ALA A 1 113 ? 10.440 3.587 -23.495 1.00 68.88 113 ALA A N 1
ATOM 914 C CA . ALA A 1 113 ? 9.581 3.917 -24.638 1.00 68.88 113 ALA A CA 1
ATOM 915 C C . ALA A 1 113 ? 9.570 5.418 -25.003 1.00 68.88 113 ALA A C 1
ATOM 917 O O . ALA A 1 113 ? 9.390 5.778 -26.169 1.00 68.88 113 ALA A O 1
ATOM 918 N N . ILE A 1 114 ? 9.760 6.314 -24.028 1.00 65.69 114 ILE A N 1
ATOM 919 C CA . ILE A 1 114 ? 9.792 7.766 -24.279 1.00 65.69 114 ILE A CA 1
ATOM 920 C C . ILE A 1 114 ? 11.174 8.214 -24.784 1.00 65.69 114 ILE A C 1
ATOM 922 O O . ILE A 1 114 ? 11.256 8.934 -25.780 1.00 65.69 114 ILE A O 1
ATOM 926 N N . TYR A 1 115 ? 12.268 7.761 -24.161 1.00 63.22 115 TYR A N 1
ATOM 927 C CA . TYR A 1 115 ? 13.618 8.234 -24.506 1.00 63.22 115 TYR A CA 1
ATOM 928 C C . TYR A 1 115 ? 14.197 7.620 -25.790 1.00 63.22 115 TYR A C 1
ATOM 930 O O . TYR A 1 115 ? 15.077 8.225 -26.410 1.00 63.22 115 TYR A O 1
ATOM 938 N N . GLU A 1 116 ? 13.730 6.447 -26.226 1.00 63.12 116 GLU A N 1
ATOM 939 C CA . GLU A 1 116 ? 14.142 5.873 -27.517 1.00 63.12 116 GLU A CA 1
ATOM 940 C C . GLU A 1 116 ? 13.709 6.740 -28.705 1.00 63.12 116 GLU A C 1
ATOM 942 O O . GLU A 1 116 ? 14.473 6.934 -29.656 1.00 63.12 116 GLU A O 1
ATOM 947 N N . ASN A 1 117 ? 12.521 7.340 -28.612 1.00 61.56 117 ASN A N 1
ATOM 948 C CA . ASN A 1 117 ? 11.984 8.211 -29.651 1.00 61.56 117 ASN A CA 1
ATOM 949 C C . ASN A 1 117 ? 12.703 9.568 -29.710 1.00 61.56 117 ASN A C 1
ATOM 951 O O . ASN A 1 117 ? 12.876 10.118 -30.797 1.00 61.56 117 ASN A O 1
ATOM 955 N N . GLU A 1 118 ? 13.193 10.093 -28.585 1.00 64.94 118 GLU A N 1
ATOM 956 C CA . GLU A 1 118 ? 13.964 11.345 -28.570 1.00 64.94 118 GLU A CA 1
ATOM 957 C C . GLU A 1 118 ? 15.404 11.160 -29.064 1.00 64.94 118 GLU A C 1
ATOM 959 O O . GLU A 1 118 ? 15.900 11.978 -29.845 1.00 64.94 118 GLU A O 1
ATOM 964 N N . LYS A 1 119 ? 16.075 10.058 -28.693 1.00 59.12 119 LYS A N 1
ATOM 965 C CA . LYS A 1 119 ? 17.458 9.796 -29.132 1.00 59.12 119 LYS A CA 1
ATOM 966 C C . LYS A 1 119 ? 17.580 9.734 -30.650 1.00 59.12 119 LYS A C 1
ATOM 968 O O . LYS A 1 119 ? 18.536 10.279 -31.192 1.00 59.12 119 LYS A O 1
ATOM 973 N N . LYS A 1 120 ? 16.608 9.129 -31.337 1.00 61.28 120 LYS A N 1
ATOM 974 C CA . LYS A 1 120 ? 16.628 8.961 -32.798 1.00 61.28 120 LYS A CA 1
ATOM 975 C C . LYS A 1 120 ? 16.598 10.290 -33.562 1.00 61.28 120 LYS A C 1
ATOM 977 O O . LYS A 1 120 ? 17.186 10.370 -34.633 1.00 61.28 120 LYS A O 1
ATOM 982 N N . HIS A 1 121 ? 15.975 11.328 -33.003 1.00 59.66 121 HIS A N 1
ATOM 983 C CA . HIS A 1 121 ? 15.924 12.649 -33.631 1.00 59.66 121 HIS A CA 1
ATOM 984 C C . HIS A 1 121 ? 17.209 13.450 -33.395 1.00 59.66 121 HIS A C 1
ATOM 986 O O . HIS A 1 121 ? 17.654 14.152 -34.294 1.00 59.66 121 HIS A O 1
ATOM 992 N N . ILE A 1 122 ? 17.852 13.311 -32.231 1.00 59.16 122 ILE A N 1
ATOM 993 C CA . ILE A 1 122 ? 19.058 14.086 -31.895 1.00 59.16 122 ILE A CA 1
ATOM 994 C C . ILE A 1 122 ? 20.267 13.667 -32.746 1.00 59.16 122 ILE A C 1
ATOM 996 O O . ILE A 1 122 ? 21.043 14.529 -33.154 1.00 59.16 122 ILE A O 1
ATOM 1000 N N . VAL A 1 123 ? 20.417 12.377 -33.081 1.00 59.50 123 VAL A N 1
ATOM 1001 C CA . VAL A 1 123 ? 21.554 11.928 -33.917 1.00 59.50 123 VAL A CA 1
ATOM 1002 C C . VAL A 1 123 ? 21.473 12.491 -35.342 1.00 59.50 123 VAL A C 1
ATOM 1004 O O . VAL A 1 123 ? 22.503 12.769 -35.948 1.00 59.50 123 VAL A O 1
ATOM 1007 N N . THR A 1 124 ? 20.262 12.725 -35.856 1.00 60.91 124 THR A N 1
ATOM 1008 C CA . THR A 1 124 ? 20.036 13.307 -37.189 1.00 60.91 124 THR A CA 1
ATOM 1009 C C . THR A 1 124 ? 20.393 14.795 -37.268 1.00 60.91 124 THR A C 1
ATOM 1011 O O . THR A 1 124 ? 20.643 15.285 -38.360 1.00 60.91 124 THR A O 1
ATOM 1014 N N . PHE A 1 125 ? 20.461 15.520 -36.146 1.00 59.56 125 PHE A N 1
ATOM 1015 C CA . PHE A 1 125 ? 20.817 16.947 -36.150 1.00 59.56 125 PHE A CA 1
ATOM 1016 C C . PHE A 1 125 ? 22.318 17.227 -35.962 1.00 59.56 125 PHE A C 1
ATOM 1018 O O . PHE A 1 125 ? 22.731 18.375 -36.107 1.00 59.56 125 PHE A O 1
ATOM 1025 N N . VAL A 1 126 ? 23.135 16.219 -35.627 1.00 64.44 126 VAL A N 1
ATOM 1026 C CA . VAL A 1 126 ? 24.570 16.392 -35.301 1.00 64.44 126 VAL A CA 1
ATOM 1027 C C . VAL A 1 126 ? 25.513 15.754 -36.341 1.00 64.44 126 VAL A C 1
ATOM 1029 O O . VAL A 1 126 ? 26.727 15.906 -36.230 1.00 64.44 126 VAL A O 1
ATOM 1032 N N . THR A 1 127 ? 24.992 15.087 -37.377 1.00 46.91 127 THR A N 1
ATOM 1033 C CA . THR A 1 127 ? 25.777 14.594 -38.533 1.00 46.91 127 THR A CA 1
ATOM 1034 C C . THR A 1 127 ? 25.355 15.321 -39.798 1.00 46.91 127 THR A C 1
ATOM 1036 O O . THR A 1 127 ? 26.254 15.742 -40.557 1.00 46.91 127 THR A O 1
#

pLDDT: mean 79.08, std 10.76, range [46.91, 94.56]

Sequence (127 aa):
MAELFESDLWIHFEELMSRLRKIVYVLVFSIVIVMSLPADLSKLAQLDFTEYELLVTVLMEYVQDTVLPEGVTLIALNWLDSFYIYVSLSFAISVTVTLPYLAYQIYGFIAPAIYENEKKHIVTFVT

Foldseek 3Di:
DVVVVVVVVVVLVVLVVVLVVVVVVQLVVLLVCQQQDACDPVCVVVVPPPDRHRVLNVVVVVCCVVPDDPPDDDDDPDPCPVVVSSSVSSSVVSCVVCVVVVVVSVCVSVVVVVVVVVVVVVVVVPD

Radius of gyration: 23.16 Å; chains: 1; bounding box: 52×28×66 Å